Protein AF-A0A846JTZ0-F1 (afdb_monomer_lite)

Organism: Clostridium botulinum (NCBI:txid1491)

Foldseek 3Di:
DVVVVVVVVVLVVLLVVLVVLVVVLVVLLVVLVVVCVVPPVVSVVVNVVSVVVNVVSVVVNVVSD

Structure (mmCIF, N/CA/C/O backbone):
data_AF-A0A846JTZ0-F1
#
_entry.id   AF-A0A846JTZ0-F1
#
loop_
_atom_site.group_PDB
_atom_site.id
_atom_site.type_symbol
_atom_site.label_atom_id
_atom_site.label_alt_id
_atom_site.label_comp_id
_atom_site.label_asym_id
_atom_site.label_entity_id
_atom_site.label_seq_id
_atom_site.pdbx_PDB_ins_code
_atom_site.Cartn_x
_atom_site.Cartn_y
_atom_site.Cartn_z
_atom_site.occupancy
_atom_site.B_iso_or_equiv
_atom_site.auth_seq_id
_atom_site.auth_comp_id
_atom_site.auth_asym_id
_atom_site.auth_atom_id
_atom_site.pdbx_PDB_model_num
ATOM 1 N N . MET A 1 1 ? 24.860 -2.371 -25.496 1.00 54.75 1 MET A N 1
ATOM 2 C CA . MET A 1 1 ? 23.702 -3.238 -25.817 1.00 54.75 1 MET A CA 1
ATOM 3 C C . MET A 1 1 ? 23.215 -4.052 -24.612 1.00 54.75 1 MET A C 1
ATOM 5 O O . MET A 1 1 ? 22.033 -3.983 -24.316 1.00 54.75 1 MET A O 1
ATOM 9 N N . ILE A 1 2 ? 24.100 -4.726 -23.856 1.00 62.91 2 ILE A N 1
ATOM 10 C CA . ILE A 1 2 ? 23.735 -5.563 -22.685 1.00 62.91 2 ILE A CA 1
ATOM 11 C C . ILE A 1 2 ? 22.998 -4.810 -21.552 1.00 62.91 2 ILE A C 1
ATOM 13 O O . ILE A 1 2 ? 22.039 -5.337 -20.994 1.00 62.91 2 ILE A O 1
ATOM 17 N N . LYS A 1 3 ? 23.397 -3.568 -21.228 1.00 55.19 3 LYS A N 1
ATOM 18 C CA . LYS A 1 3 ? 22.804 -2.794 -20.114 1.00 55.19 3 LYS A CA 1
ATOM 19 C C . LYS A 1 3 ? 21.303 -2.535 -20.288 1.00 55.19 3 LYS A C 1
ATOM 21 O O . LYS A 1 3 ? 20.548 -2.686 -19.337 1.00 55.19 3 LYS A O 1
ATOM 26 N N . ASN A 1 4 ? 20.865 -2.222 -21.506 1.00 62.31 4 ASN A N 1
ATOM 27 C CA . ASN A 1 4 ? 19.455 -1.922 -21.785 1.00 62.31 4 ASN A CA 1
ATOM 28 C C . ASN A 1 4 ? 18.569 -3.173 -21.695 1.00 62.31 4 ASN A C 1
ATOM 30 O O . ASN A 1 4 ? 17.385 -3.076 -21.395 1.00 62.31 4 ASN A O 1
ATOM 34 N N . PHE A 1 5 ? 19.151 -4.355 -21.912 1.00 63.75 5 PHE A N 1
ATOM 35 C CA . PHE A 1 5 ? 18.428 -5.623 -21.859 1.00 63.75 5 PHE A CA 1
ATOM 36 C C . PHE A 1 5 ? 18.081 -6.024 -20.418 1.00 63.75 5 PHE A C 1
ATOM 38 O O . PHE A 1 5 ? 16.967 -6.465 -20.148 1.00 63.75 5 PHE A O 1
ATOM 45 N N . PHE A 1 6 ? 19.014 -5.812 -19.481 1.00 64.19 6 PHE A N 1
ATOM 46 C CA . PHE A 1 6 ? 18.777 -6.032 -18.050 1.00 64.19 6 PHE A CA 1
ATOM 47 C C . PHE A 1 6 ? 17.813 -5.004 -17.456 1.00 64.19 6 PHE A C 1
ATOM 49 O O . PHE A 1 6 ? 16.956 -5.366 -16.655 1.00 64.19 6 PHE A O 1
ATOM 56 N N . VAL A 1 7 ? 17.922 -3.741 -17.878 1.00 71.94 7 VAL A N 1
ATOM 57 C CA . VAL A 1 7 ? 17.010 -2.680 -17.433 1.00 71.94 7 VAL A CA 1
ATOM 58 C C . VAL A 1 7 ? 15.581 -2.964 -17.901 1.00 71.94 7 VAL A C 1
ATOM 60 O O . VAL A 1 7 ? 14.687 -2.962 -17.066 1.00 71.94 7 VAL A O 1
ATOM 63 N N . ASN A 1 8 ? 15.358 -3.320 -19.173 1.00 69.06 8 ASN A N 1
ATOM 64 C CA . ASN A 1 8 ? 14.010 -3.660 -19.653 1.00 69.06 8 ASN A CA 1
ATOM 65 C C . ASN A 1 8 ? 13.418 -4.875 -18.928 1.00 69.06 8 ASN A C 1
ATOM 67 O O . ASN A 1 8 ? 12.312 -4.795 -18.409 1.00 69.06 8 ASN A O 1
ATOM 71 N N . LYS A 1 9 ? 14.186 -5.963 -18.779 1.00 71.06 9 LYS A N 1
ATOM 72 C CA . LYS A 1 9 ? 13.738 -7.154 -18.035 1.00 71.06 9 LYS A CA 1
ATOM 73 C C . LYS A 1 9 ? 13.383 -6.851 -16.574 1.00 71.06 9 LYS A C 1
ATOM 75 O O . LYS A 1 9 ? 12.442 -7.438 -16.044 1.00 71.06 9 LYS A O 1
ATOM 80 N N . GLY A 1 10 ? 14.132 -5.961 -15.922 1.00 71.00 10 GLY A N 1
ATOM 81 C CA . GLY A 1 10 ? 13.848 -5.523 -14.555 1.00 71.00 10 GLY A CA 1
ATOM 82 C C . GLY A 1 10 ? 12.584 -4.667 -14.457 1.00 71.00 10 GLY A C 1
ATOM 83 O O . GLY A 1 10 ? 11.800 -4.842 -13.526 1.00 71.00 10 GLY A O 1
ATOM 84 N N . VAL A 1 11 ? 12.354 -3.789 -15.435 1.00 71.06 11 VAL A N 1
ATOM 85 C CA . VAL A 1 11 ? 11.147 -2.952 -15.518 1.00 71.06 11 VAL A CA 1
ATOM 86 C C . VAL A 1 11 ? 9.901 -3.795 -15.800 1.00 71.06 11 VAL A C 1
ATOM 88 O O . VAL A 1 11 ? 8.887 -3.592 -15.140 1.00 71.06 11 VAL A O 1
ATOM 91 N N . ASP A 1 12 ? 9.982 -4.794 -16.683 1.00 72.62 12 ASP A N 1
ATOM 92 C CA . ASP A 1 12 ? 8.889 -5.745 -16.946 1.00 72.62 12 ASP A CA 1
ATOM 93 C C . ASP A 1 12 ? 8.477 -6.521 -15.684 1.00 72.62 12 ASP A C 1
ATOM 95 O O . ASP A 1 12 ? 7.291 -6.636 -15.369 1.00 72.62 12 ASP A O 1
ATOM 99 N N . LEU A 1 13 ? 9.455 -7.015 -14.915 1.00 74.94 13 LEU A N 1
ATOM 100 C CA . LEU A 1 13 ? 9.190 -7.693 -13.642 1.00 74.94 13 LEU A CA 1
ATOM 101 C C . LEU A 1 13 ? 8.573 -6.744 -12.609 1.00 74.94 13 LEU A C 1
ATOM 103 O O . LEU A 1 13 ? 7.627 -7.121 -11.917 1.00 74.94 13 LEU A O 1
ATOM 107 N N . ALA A 1 14 ? 9.071 -5.509 -12.520 1.00 71.00 14 ALA A N 1
ATOM 108 C CA . ALA A 1 14 ? 8.513 -4.501 -11.627 1.00 71.00 14 ALA A CA 1
ATOM 109 C C . ALA A 1 14 ? 7.061 -4.154 -12.000 1.00 71.00 14 ALA A C 1
ATOM 111 O O . ALA A 1 14 ? 6.203 -4.100 -11.122 1.00 71.00 14 ALA A O 1
ATOM 112 N N . LEU A 1 15 ? 6.753 -3.990 -13.289 1.00 72.00 15 LEU A N 1
ATOM 113 C CA . LEU A 1 15 ? 5.396 -3.725 -13.772 1.00 72.00 15 LEU A CA 1
ATOM 114 C C . LEU A 1 15 ? 4.438 -4.880 -13.468 1.00 72.00 15 LEU A C 1
ATOM 116 O O . LEU A 1 15 ? 3.326 -4.625 -13.002 1.00 72.00 15 LEU A O 1
ATOM 120 N N . GLY A 1 16 ? 4.878 -6.127 -13.661 1.00 73.25 16 GLY A N 1
ATOM 121 C CA . GLY A 1 16 ? 4.086 -7.316 -13.339 1.00 73.25 16 GLY A CA 1
ATOM 122 C C . GLY A 1 16 ? 3.760 -7.432 -11.847 1.00 73.25 16 GLY A C 1
ATOM 123 O O . GLY A 1 16 ? 2.622 -7.725 -11.480 1.00 73.25 16 GLY A O 1
ATOM 124 N N . ILE A 1 17 ? 4.728 -7.131 -10.975 1.00 71.00 17 ILE A N 1
ATOM 125 C CA . ILE A 1 17 ? 4.511 -7.115 -9.522 1.00 71.00 17 ILE A CA 1
ATOM 126 C C . ILE A 1 17 ? 3.526 -6.006 -9.138 1.00 71.00 17 ILE A C 1
ATOM 128 O O . ILE A 1 17 ? 2.636 -6.248 -8.328 1.00 71.00 17 ILE A O 1
ATOM 132 N N . ILE A 1 18 ? 3.631 -4.817 -9.739 1.00 70.50 18 ILE A N 1
ATOM 133 C CA . ILE A 1 18 ? 2.740 -3.692 -9.422 1.00 70.50 18 ILE A CA 1
ATOM 134 C C . ILE A 1 18 ? 1.298 -3.963 -9.881 1.00 70.50 18 ILE A C 1
ATOM 136 O O . ILE A 1 18 ? 0.362 -3.548 -9.200 1.00 70.50 18 ILE A O 1
ATOM 140 N N . ASP A 1 19 ? 1.090 -4.677 -10.991 1.00 71.31 19 ASP A N 1
ATOM 141 C CA . ASP A 1 19 ? -0.254 -5.091 -11.429 1.00 71.31 19 ASP A CA 1
ATOM 142 C C . ASP A 1 19 ? -0.929 -6.031 -10.413 1.00 71.31 19 ASP A C 1
ATOM 144 O O . ASP A 1 19 ? -2.093 -5.853 -10.054 1.00 71.31 19 ASP A O 1
ATOM 148 N N . ILE A 1 20 ? -0.166 -6.975 -9.859 1.00 72.94 20 ILE A N 1
ATOM 149 C CA . ILE A 1 20 ? -0.634 -7.909 -8.823 1.00 72.94 20 ILE A CA 1
ATOM 150 C C . ILE A 1 20 ? -0.762 -7.250 -7.442 1.00 72.94 20 ILE A C 1
ATOM 152 O O . ILE A 1 20 ? -1.622 -7.637 -6.644 1.00 72.94 20 ILE A O 1
ATOM 156 N N . SER A 1 21 ? 0.044 -6.225 -7.150 1.00 67.56 21 SER A N 1
ATOM 157 C CA . SER A 1 21 ? 0.014 -5.522 -5.867 1.00 67.56 21 SER A CA 1
ATOM 158 C C . SER A 1 21 ? -1.352 -4.910 -5.550 1.00 67.56 21 SER A C 1
ATOM 160 O O . SER A 1 21 ? -1.668 -4.793 -4.366 1.00 67.56 21 SER A O 1
ATOM 162 N N . TYR A 1 22 ? -2.173 -4.552 -6.552 1.00 67.06 22 TYR A N 1
ATOM 163 C CA . TYR A 1 22 ? -3.518 -4.001 -6.315 1.00 67.06 22 TYR A CA 1
ATOM 164 C C . TYR A 1 22 ? -4.389 -5.002 -5.565 1.00 67.06 22 TYR A C 1
ATOM 166 O O . TYR A 1 22 ? -4.976 -4.685 -4.531 1.00 67.06 22 TYR A O 1
ATOM 174 N N . TRP A 1 23 ? -4.409 -6.240 -6.058 1.00 68.31 23 TRP A N 1
ATOM 175 C CA . TRP A 1 23 ? -5.183 -7.322 -5.468 1.00 68.31 23 TRP A CA 1
ATOM 176 C C . TRP A 1 23 ? -4.703 -7.636 -4.053 1.00 68.31 23 TRP A C 1
ATOM 178 O O . TRP A 1 23 ? -5.518 -7.703 -3.135 1.00 68.31 23 TRP A O 1
ATOM 188 N N . ILE A 1 24 ? -3.387 -7.740 -3.840 1.00 76.81 24 ILE A N 1
ATOM 189 C CA . ILE A 1 24 ? -2.825 -7.961 -2.498 1.00 76.81 24 ILE A CA 1
ATOM 190 C C . ILE A 1 24 ? -3.177 -6.819 -1.539 1.00 76.81 24 ILE A C 1
ATOM 192 O O . ILE A 1 24 ? -3.586 -7.085 -0.410 1.00 76.81 24 ILE A O 1
ATOM 196 N N . CYS A 1 25 ? -3.068 -5.559 -1.966 1.00 76.75 25 CYS A N 1
ATOM 197 C CA . CYS A 1 25 ? -3.401 -4.420 -1.113 1.00 76.75 25 CYS A CA 1
ATOM 198 C C . CYS A 1 25 ? -4.887 -4.419 -0.730 1.00 76.75 25 CYS A C 1
ATOM 200 O O . CYS A 1 25 ? -5.231 -4.135 0.420 1.00 76.75 25 CYS A O 1
ATOM 202 N N . LEU A 1 26 ? -5.762 -4.783 -1.671 1.00 72.19 26 LEU A N 1
ATOM 203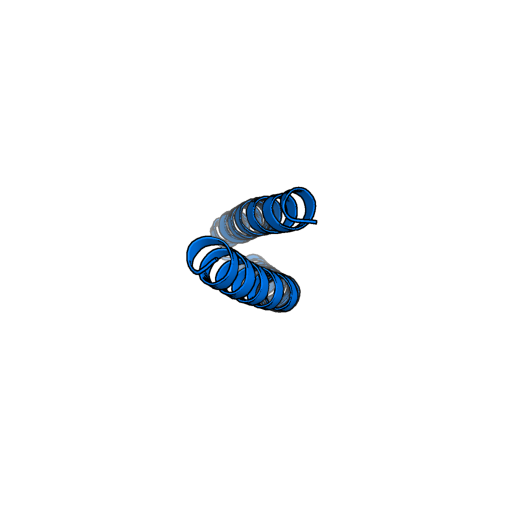 C CA . LEU A 1 26 ? -7.202 -4.868 -1.454 1.00 72.19 26 LEU A CA 1
ATOM 204 C C . LEU A 1 26 ? -7.536 -5.959 -0.426 1.00 72.19 26 LEU A C 1
ATOM 206 O O . LEU A 1 26 ? -8.223 -5.674 0.555 1.00 72.19 26 LEU A O 1
ATOM 210 N N . PHE A 1 27 ? -6.970 -7.162 -0.571 1.00 80.19 27 PHE A N 1
ATOM 211 C CA . PHE A 1 27 ? -7.140 -8.250 0.400 1.00 80.19 27 PHE A CA 1
ATOM 212 C C . PHE A 1 27 ? -6.623 -7.882 1.795 1.00 80.19 27 PHE A C 1
ATOM 214 O O . PHE A 1 27 ? -7.305 -8.135 2.789 1.00 80.19 27 PHE A O 1
ATOM 221 N N . VAL A 1 28 ? -5.454 -7.242 1.887 1.00 79.19 28 VAL A N 1
ATOM 222 C CA . VAL A 1 28 ? -4.882 -6.805 3.170 1.00 79.19 28 VAL A CA 1
ATOM 223 C C . VAL A 1 28 ? -5.767 -5.755 3.847 1.00 79.19 28 VAL A C 1
ATOM 225 O O . VAL A 1 28 ? -6.015 -5.858 5.048 1.00 79.19 28 VAL A O 1
ATOM 228 N N . CYS A 1 29 ? -6.301 -4.785 3.098 1.00 73.50 29 CYS A N 1
ATOM 229 C CA . CYS A 1 29 ? -7.228 -3.790 3.645 1.00 73.50 29 CYS A CA 1
ATOM 230 C C . CYS A 1 29 ? -8.529 -4.432 4.142 1.00 73.50 29 CYS A C 1
ATOM 232 O O . CYS A 1 29 ? -9.014 -4.077 5.215 1.00 73.50 29 CYS A O 1
ATOM 234 N N . LEU A 1 30 ? -9.066 -5.407 3.403 1.00 79.31 30 LEU A N 1
ATOM 235 C CA . LEU A 1 30 ? -10.286 -6.131 3.766 1.00 79.31 30 LEU A CA 1
ATOM 236 C C . LEU A 1 30 ? -10.096 -6.917 5.072 1.00 79.31 30 LEU A C 1
ATOM 238 O O . LEU A 1 30 ? -10.890 -6.783 6.001 1.00 79.31 30 LEU A O 1
ATOM 242 N N . ILE A 1 31 ? -8.992 -7.659 5.186 1.00 81.12 31 ILE A N 1
ATOM 243 C CA . ILE A 1 31 ? -8.631 -8.409 6.399 1.00 81.12 31 ILE A CA 1
ATOM 244 C C . ILE A 1 31 ? -8.415 -7.464 7.587 1.00 81.12 31 ILE A C 1
ATOM 246 O O . ILE A 1 31 ? -8.881 -7.737 8.694 1.00 81.12 31 ILE A O 1
ATOM 250 N N . ALA A 1 32 ? -7.745 -6.3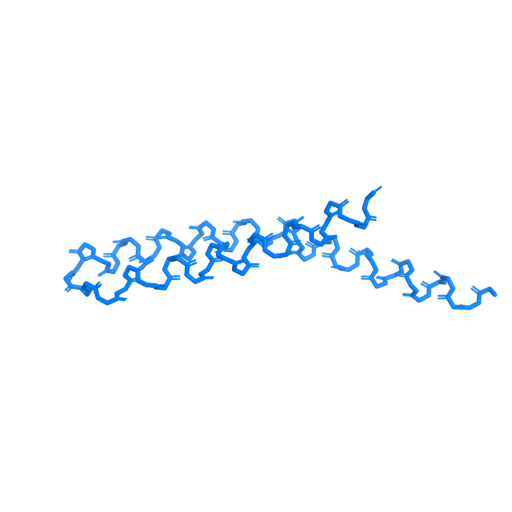33 7.372 1.00 73.12 32 ALA A N 1
ATOM 251 C CA . ALA A 1 32 ? -7.488 -5.360 8.424 1.00 73.12 32 ALA A CA 1
ATOM 252 C C . ALA A 1 32 ? -8.770 -4.659 8.912 1.00 73.12 32 ALA A C 1
ATOM 254 O O . ALA A 1 32 ? -8.887 -4.391 10.108 1.00 73.12 32 ALA A O 1
ATOM 255 N N . ILE A 1 33 ? -9.757 -4.428 8.036 1.00 75.06 33 ILE A N 1
ATOM 256 C CA . ILE A 1 33 ? -11.092 -3.941 8.421 1.00 75.06 33 ILE A CA 1
ATOM 257 C C . ILE A 1 33 ? -11.830 -4.992 9.256 1.00 75.06 33 ILE A C 1
ATOM 259 O O . ILE A 1 33 ? -12.373 -4.651 10.306 1.00 75.06 33 ILE A O 1
ATOM 263 N N . ILE A 1 34 ? -11.807 -6.264 8.848 1.00 80.88 34 ILE A N 1
ATOM 264 C CA . ILE A 1 34 ? -12.431 -7.358 9.610 1.00 80.88 34 ILE A CA 1
ATOM 265 C C . ILE A 1 34 ? -11.810 -7.449 11.013 1.00 80.88 34 ILE A C 1
ATOM 267 O O . ILE A 1 34 ? -12.530 -7.481 12.007 1.00 80.88 34 ILE A O 1
ATOM 271 N N . LEU A 1 35 ? -10.479 -7.397 11.121 1.00 76.62 35 LEU A N 1
ATOM 272 C CA . LEU A 1 35 ? -9.761 -7.375 12.403 1.00 76.62 35 LEU A CA 1
ATOM 273 C C . LEU A 1 35 ? -10.074 -6.132 13.249 1.00 76.62 35 LEU A C 1
ATOM 275 O O . LEU A 1 35 ? -10.146 -6.228 14.475 1.00 76.62 35 LEU A O 1
ATOM 279 N N . TYR A 1 36 ? -10.268 -4.975 12.614 1.00 70.94 36 TYR A N 1
ATOM 280 C CA . TYR A 1 36 ? -10.654 -3.746 13.303 1.00 70.94 36 TYR A CA 1
ATOM 281 C C . TYR A 1 36 ? -12.057 -3.858 13.914 1.00 70.94 36 TYR A C 1
ATOM 283 O O . TYR A 1 36 ? -12.243 -3.506 15.081 1.00 70.94 36 TYR A O 1
ATOM 291 N N . VAL A 1 37 ? -13.021 -4.403 13.161 1.00 77.50 37 VAL A N 1
ATOM 292 C CA . VAL A 1 37 ? -14.393 -4.660 13.633 1.00 77.50 37 VAL A CA 1
ATOM 293 C C . VAL A 1 37 ? -14.409 -5.702 14.756 1.00 77.50 37 VAL A C 1
ATOM 295 O O . VAL A 1 37 ? -15.141 -5.532 15.726 1.00 77.50 37 VAL A O 1
ATOM 298 N N . SER A 1 38 ? -13.529 -6.706 14.707 1.00 78.88 38 SER A N 1
ATOM 299 C CA . SER A 1 38 ? -13.346 -7.713 15.767 1.00 78.88 38 SER A CA 1
ATOM 300 C C . SER A 1 38 ? -12.726 -7.175 17.073 1.00 78.88 38 SER A C 1
ATOM 302 O O . SER A 1 38 ? -12.424 -7.953 17.975 1.00 78.88 38 SER A O 1
ATOM 304 N N . GLY A 1 39 ? -12.523 -5.858 17.206 1.00 69.94 39 GLY A N 1
ATOM 305 C CA . GLY A 1 39 ? -12.128 -5.205 18.461 1.00 69.94 39 GLY A CA 1
ATOM 306 C C . GLY A 1 39 ? -10.649 -4.819 18.562 1.00 69.94 39 GLY A C 1
ATOM 307 O O . GLY A 1 39 ? -10.259 -4.112 19.497 1.00 69.94 39 GLY A O 1
ATOM 308 N N . LEU A 1 40 ? -9.811 -5.182 17.585 1.00 66.31 40 LEU A N 1
ATOM 309 C CA . LEU A 1 40 ? -8.409 -4.759 17.525 1.00 66.31 40 LEU A CA 1
ATOM 310 C C . LEU A 1 40 ? -8.298 -3.355 16.916 1.00 66.31 40 LEU A C 1
ATOM 312 O O . LEU A 1 40 ? -7.897 -3.173 15.770 1.00 66.31 40 LEU A O 1
ATOM 316 N N . LYS A 1 41 ? -8.572 -2.317 17.718 1.00 62.56 41 LYS A N 1
ATOM 317 C CA . LYS A 1 41 ? -8.474 -0.903 17.286 1.00 62.56 41 LYS A CA 1
ATOM 318 C C . LYS A 1 41 ? -7.080 -0.500 16.768 1.00 62.56 41 LYS A C 1
ATOM 320 O O . LYS A 1 41 ? -6.960 0.451 16.000 1.00 62.56 41 LYS A O 1
ATOM 325 N N . LYS A 1 42 ? -6.020 -1.233 17.142 1.00 62.34 42 LYS A N 1
ATOM 326 C CA . LYS A 1 42 ? -4.652 -1.062 16.604 1.00 62.34 42 LYS A CA 1
ATOM 327 C C . LYS A 1 42 ? -4.516 -1.509 15.139 1.00 62.34 42 LYS A C 1
ATOM 329 O O . LYS A 1 42 ? -3.626 -1.004 14.459 1.00 62.34 42 LYS A O 1
ATOM 334 N N . ALA A 1 43 ? -5.397 -2.387 14.645 1.00 60.25 43 ALA A N 1
ATOM 335 C CA . ALA A 1 43 ? -5.375 -2.908 13.275 1.00 60.25 43 ALA A CA 1
ATOM 336 C C . ALA A 1 43 ? -5.601 -1.811 12.216 1.00 60.25 43 ALA A C 1
ATOM 338 O O . ALA A 1 43 ? -5.070 -1.901 11.112 1.00 60.25 43 ALA A O 1
ATOM 339 N N . GLY A 1 44 ? -6.286 -0.717 12.574 1.00 60.50 44 GLY A N 1
ATOM 340 C CA . GLY A 1 44 ? -6.523 0.408 11.662 1.00 60.50 44 GLY A CA 1
ATOM 341 C C . GLY A 1 44 ? -5.238 1.085 11.168 1.00 60.50 44 GLY A C 1
ATOM 342 O O . GLY A 1 44 ? -5.199 1.575 10.045 1.00 60.50 44 GLY A O 1
ATOM 343 N N . LYS A 1 45 ? -4.145 1.047 11.948 1.00 62.91 45 LYS A N 1
ATOM 344 C CA . LYS A 1 45 ? -2.844 1.599 11.520 1.00 62.91 45 LYS A CA 1
ATOM 345 C C . LYS A 1 45 ? -2.189 0.785 10.401 1.00 62.91 45 LYS A C 1
ATOM 347 O O . LYS A 1 45 ? -1.443 1.345 9.602 1.00 62.91 45 LYS A O 1
ATOM 352 N N . TYR A 1 46 ? -2.473 -0.515 10.334 1.00 67.62 46 TYR A N 1
ATOM 353 C CA . TYR A 1 46 ? -1.924 -1.392 9.301 1.00 67.62 46 TYR A CA 1
ATOM 354 C C . TYR A 1 46 ? -2.570 -1.118 7.941 1.00 67.62 46 TYR A C 1
ATOM 356 O O . TYR A 1 46 ? -1.871 -1.156 6.935 1.00 67.62 46 TYR A O 1
ATOM 364 N N . VAL A 1 47 ? -3.853 -0.728 7.915 1.00 67.50 47 VAL A N 1
ATOM 365 C CA . VAL A 1 47 ? -4.545 -0.283 6.691 1.00 67.50 47 VAL A CA 1
ATOM 366 C C . VAL A 1 47 ? -3.817 0.906 6.067 1.00 67.50 47 VAL A C 1
ATOM 368 O O . VAL A 1 47 ? -3.466 0.874 4.890 1.00 67.50 47 VAL A O 1
ATOM 371 N N . SER A 1 48 ? -3.545 1.946 6.862 1.00 69.06 48 SER A N 1
ATOM 372 C CA . SER A 1 48 ? -2.881 3.158 6.373 1.00 69.06 48 SER A CA 1
ATOM 373 C C . SER A 1 48 ? -1.457 2.882 5.887 1.00 69.06 48 SER A C 1
ATOM 375 O O . SER A 1 48 ? -1.053 3.421 4.862 1.00 69.06 48 SER A O 1
ATOM 377 N N . LEU A 1 49 ? -0.708 2.014 6.578 1.00 74.56 49 LEU A N 1
ATOM 378 C CA . LEU A 1 49 ? 0.648 1.641 6.170 1.00 74.56 49 LEU A CA 1
ATOM 379 C C . LEU A 1 49 ? 0.648 0.882 4.833 1.00 74.56 49 LEU A C 1
ATOM 381 O O . LEU A 1 49 ? 1.437 1.209 3.949 1.00 74.56 49 LEU A O 1
ATOM 385 N N . SER A 1 50 ? -0.262 -0.080 4.654 1.00 72.00 50 SER A N 1
ATOM 386 C CA . SER A 1 50 ? -0.423 -0.805 3.387 1.00 72.00 50 SER A CA 1
ATOM 387 C C . SER A 1 50 ? -0.802 0.126 2.237 1.00 72.00 50 SER A C 1
ATOM 389 O O . SER A 1 50 ? -0.257 -0.011 1.144 1.00 72.00 50 SER A O 1
ATOM 391 N N . PHE A 1 51 ? -1.653 1.121 2.496 1.00 72.75 51 PHE A N 1
ATOM 392 C CA . PHE A 1 51 ? -2.019 2.135 1.507 1.00 72.75 51 PHE A CA 1
ATOM 393 C C . PHE A 1 51 ? -0.825 2.993 1.075 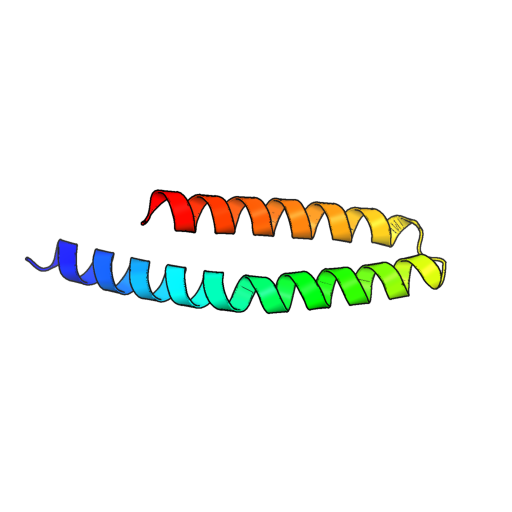1.00 72.75 51 PHE A C 1
ATOM 395 O O . PHE A 1 51 ? -0.638 3.229 -0.115 1.00 72.75 51 PHE A O 1
ATOM 402 N N . VAL A 1 52 ? 0.007 3.435 2.023 1.00 76.06 52 VAL A N 1
ATOM 403 C CA . VAL A 1 52 ? 1.202 4.248 1.736 1.00 76.06 52 VAL A CA 1
ATOM 404 C C . VAL A 1 52 ? 2.218 3.463 0.905 1.00 76.06 52 VAL A C 1
ATOM 406 O O . VAL A 1 52 ? 2.743 3.986 -0.077 1.00 76.06 52 VAL A O 1
ATOM 409 N N . VAL A 1 53 ? 2.466 2.197 1.255 1.00 77.00 53 VAL A N 1
ATOM 410 C CA . VAL A 1 53 ? 3.376 1.319 0.498 1.00 77.00 53 VAL A CA 1
ATOM 411 C C . VAL A 1 53 ? 2.846 1.075 -0.915 1.00 77.00 53 VAL A C 1
ATOM 413 O O . VAL A 1 53 ? 3.602 1.165 -1.883 1.00 77.00 53 VAL A O 1
ATOM 416 N N . TYR A 1 54 ? 1.541 0.833 -1.050 1.00 72.75 54 TYR A N 1
ATOM 417 C CA . TYR A 1 54 ? 0.909 0.659 -2.352 1.00 72.75 54 TYR A CA 1
ATOM 418 C C . TYR A 1 54 ? 0.997 1.927 -3.211 1.00 72.75 54 TYR A C 1
ATOM 420 O O . TYR A 1 54 ? 1.340 1.858 -4.390 1.00 72.75 54 TYR A O 1
ATOM 428 N N . PHE A 1 55 ? 0.767 3.096 -2.614 1.00 73.06 55 PHE A N 1
ATOM 429 C CA . PHE A 1 55 ? 0.861 4.387 -3.292 1.00 73.06 55 PHE A CA 1
ATOM 430 C C . PHE A 1 55 ? 2.280 4.668 -3.809 1.00 73.06 55 PHE A C 1
ATOM 432 O O . PHE A 1 55 ? 2.448 5.087 -4.952 1.00 73.06 55 PHE A O 1
ATOM 439 N N . LEU A 1 56 ? 3.309 4.359 -3.013 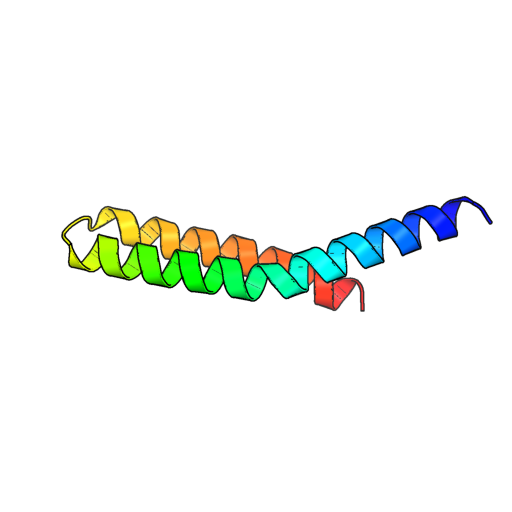1.00 76.12 56 LEU A N 1
ATOM 440 C CA . LEU A 1 56 ? 4.714 4.438 -3.432 1.00 76.12 56 LEU A CA 1
ATOM 441 C C . LEU A 1 56 ? 5.015 3.523 -4.632 1.00 76.12 56 LEU A C 1
ATOM 443 O O . LEU A 1 56 ? 5.633 3.970 -5.599 1.00 76.12 56 LEU A O 1
ATOM 447 N N . MET A 1 57 ? 4.536 2.274 -4.617 1.00 71.19 57 MET A N 1
ATOM 448 C CA . MET A 1 57 ? 4.680 1.355 -5.758 1.00 71.19 57 MET A CA 1
ATOM 449 C C . MET A 1 57 ? 3.932 1.847 -7.003 1.00 71.19 57 MET A C 1
ATOM 451 O O . M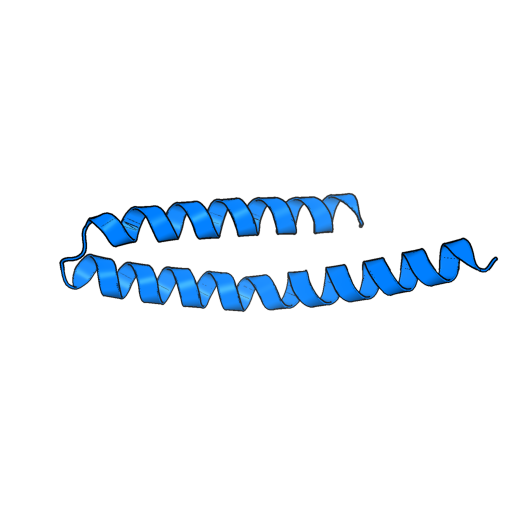ET A 1 57 ? 4.465 1.775 -8.111 1.00 71.19 57 MET A O 1
ATOM 455 N N . GLN A 1 58 ? 2.727 2.394 -6.836 1.00 69.31 58 GLN A N 1
ATOM 456 C CA . GLN A 1 58 ? 1.934 2.935 -7.938 1.00 69.31 58 GLN A CA 1
ATOM 457 C C . GLN A 1 58 ? 2.609 4.158 -8.583 1.00 69.31 58 GLN A C 1
ATOM 459 O O . GLN A 1 58 ? 2.637 4.259 -9.810 1.00 69.31 58 GLN A O 1
ATOM 464 N N . CYS A 1 59 ? 3.209 5.047 -7.784 1.00 67.94 59 CYS A N 1
ATOM 465 C CA . CYS A 1 59 ? 3.994 6.183 -8.274 1.00 67.94 59 CYS A CA 1
ATOM 466 C C . CYS A 1 59 ? 5.214 5.733 -9.090 1.00 67.94 59 CYS A C 1
ATOM 468 O O . CYS A 1 59 ? 5.474 6.297 -10.152 1.00 67.94 59 CYS A O 1
ATOM 470 N N . CYS A 1 60 ? 5.917 4.679 -8.660 1.00 68.94 60 CYS A N 1
ATOM 471 C CA . CYS A 1 60 ? 7.007 4.095 -9.447 1.00 68.94 60 CYS A CA 1
ATOM 472 C C . CYS A 1 60 ? 6.530 3.549 -10.802 1.00 68.94 60 CYS A C 1
ATOM 474 O O . CYS A 1 60 ? 7.230 3.726 -11.794 1.00 68.94 60 CYS A O 1
ATOM 476 N N . LYS A 1 61 ? 5.337 2.939 -10.884 1.00 65.69 61 LYS A N 1
ATOM 477 C CA . LYS A 1 61 ? 4.755 2.489 -12.166 1.00 65.69 61 LYS A CA 1
ATOM 478 C C . LYS A 1 61 ? 4.443 3.644 -13.110 1.00 65.69 61 LYS A C 1
ATOM 480 O O . LYS A 1 61 ? 4.636 3.495 -14.309 1.00 65.69 61 LYS A O 1
ATOM 485 N N . VAL A 1 62 ? 3.956 4.771 -12.591 1.00 66.06 62 VAL A N 1
ATOM 486 C CA . VAL A 1 62 ? 3.679 5.962 -13.411 1.00 66.06 62 VAL A CA 1
ATOM 487 C C . VAL A 1 62 ? 4.975 6.624 -13.876 1.00 66.06 62 VAL A C 1
ATOM 489 O O . VAL A 1 62 ? 5.042 7.047 -15.017 1.00 66.06 62 VAL A O 1
ATOM 492 N N . GLY A 1 63 ? 6.013 6.675 -13.036 1.00 63.03 63 GLY A N 1
ATOM 493 C CA . GLY A 1 63 ? 7.311 7.246 -13.417 1.00 63.03 63 GLY A CA 1
ATOM 494 C C . GLY A 1 63 ? 8.135 6.385 -14.385 1.00 63.03 63 GLY A C 1
ATOM 495 O O . GLY A 1 63 ? 9.039 6.903 -15.031 1.00 63.03 63 GLY A O 1
ATOM 496 N N . LEU A 1 64 ? 7.845 5.081 -14.473 1.00 62.12 64 LEU A N 1
ATOM 497 C CA . LEU A 1 64 ? 8.476 4.140 -15.410 1.00 62.12 64 LEU A CA 1
ATOM 498 C C . LEU A 1 64 ? 7.748 4.019 -16.759 1.00 62.12 64 LEU A C 1
ATOM 500 O O . LEU A 1 64 ? 8.258 3.332 -17.644 1.00 62.12 64 LEU A O 1
ATOM 504 N N . LYS A 1 65 ? 6.566 4.627 -16.899 1.00 52.97 65 LYS A N 1
ATOM 505 C CA . LYS A 1 65 ? 5.713 4.568 -18.092 1.00 52.97 65 LYS A CA 1
ATOM 506 C C . LYS A 1 65 ? 5.853 5.839 -18.921 1.00 52.97 65 LYS A C 1
ATOM 508 O 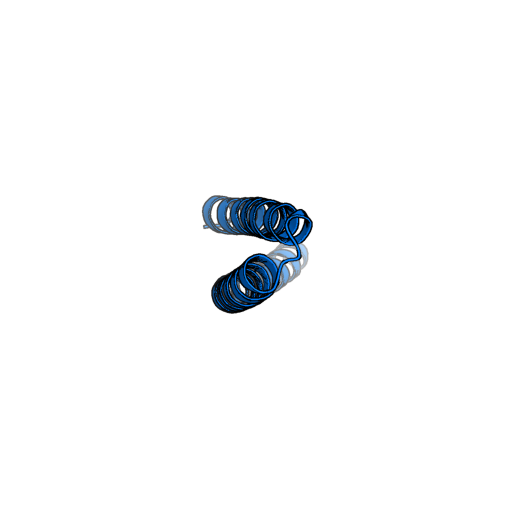O . LYS A 1 65 ? 5.794 5.706 -20.161 1.00 52.97 65 LYS A O 1
#

pLDDT: mean 70.04, std 6.26, range [52.97, 81.12]

Radius of gyration: 15.96 Å; chains: 1; bounding box: 38×16×44 Å

Sequence (65 aa):
MIKNFFVNKGVDLALGIIDISYWICLFVCLIAIILYVSGLKKAGKYVSLSFVVYFLMQCCKVGLK

Secondary structure (DSSP, 8-state):
-HHHHHHHHHHHHHHHHHHHHHHHHHHHHHHHHHHHHTT-GGGHHHHHHHHHHHHHHHHHHHHT-